Protein AF-A0A0N0SHW2-F1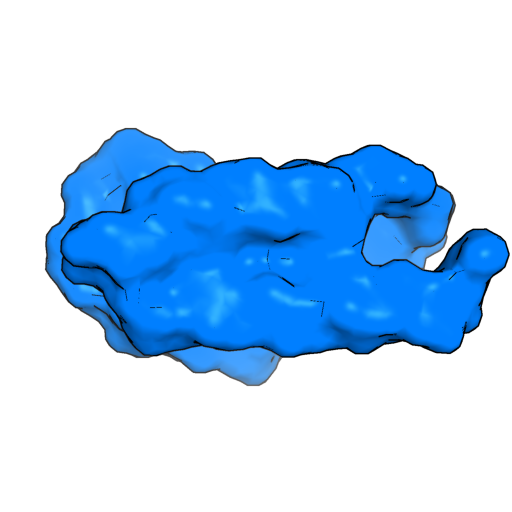 (afdb_monomer)

Radius of gyration: 11.6 Å; Cα contacts (8 Å, |Δi|>4): 47; chains: 1; bounding box: 32×23×26 Å

Sequence (75 aa):
MEALRAELRTTGVGLPAHERAHLEALLDRLEADEAAEDPGMSESLHLAAERFEVKHPSLAATLRNIGVNLANIGI

Solvent-accessible surface area (backbone atoms only — not comparable to full-atom values): 4193 Å² total; per-residue (Å²): 108,71,68,57,54,54,48,54,54,61,61,46,64,87,54,55,72,70,59,44,51,53,51,51,52,50,50,56,48,49,62,53,27,81,76,64,73,53,85,60,50,36,57,52,28,42,57,50,14,62,67,27,42,84,84,36,50,70,46,15,51,53,32,40,54,51,20,51,52,54,55,70,72,54,126

Secondary structure (DSSP, 8-state):
-HHHHHHHHHHTTT--HHHHHHHHHHHHHHHHHTTT--TTHHHHHHHHHHHHHTT-HHHHHHHHHHHHHHHHH--

Nearest PDB structures (foldseek):
  7pas-assembly1_S  TM=5.728E-01  e=7.635E+00  Mycoplasmoides pneumoniae M129

pLDDT: mean 84.2, std 9.18, range [44.94, 94.25]

Structure (mmCIF, N/CA/C/O backbone):
data_AF-A0A0N0SHW2-F1
#
_entry.id   AF-A0A0N0SHW2-F1
#
loop_
_atom_site.group_PDB
_atom_site.id
_atom_site.type_symbol
_atom_site.label_atom_id
_atom_site.label_alt_id
_atom_site.label_comp_id
_atom_site.label_asym_id
_atom_site.label_entity_id
_atom_site.label_seq_id
_atom_site.pdbx_PDB_ins_code
_atom_site.Cartn_x
_atom_site.Cartn_y
_atom_site.Cartn_z
_atom_site.occupancy
_atom_site.B_iso_or_equiv
_atom_site.auth_seq_id
_atom_site.auth_comp_id
_atom_site.auth_asym_id
_atom_site.auth_atom_id
_atom_site.pdbx_PDB_model_num
ATOM 1 N N . MET A 1 1 ? 7.009 -11.779 -3.124 1.00 74.12 1 MET A N 1
ATOM 2 C CA . MET A 1 1 ? 5.711 -11.071 -3.064 1.00 74.12 1 MET A CA 1
ATOM 3 C C . MET A 1 1 ? 4.678 -11.651 -2.111 1.00 74.12 1 MET A C 1
ATOM 5 O O . MET A 1 1 ? 4.107 -10.884 -1.344 1.00 74.12 1 MET A O 1
ATOM 9 N N . GLU A 1 2 ? 4.464 -12.967 -2.049 1.00 79.38 2 GLU A N 1
ATOM 10 C CA . GLU A 1 2 ? 3.403 -13.529 -1.190 1.00 79.38 2 GLU A CA 1
ATOM 11 C C . GLU A 1 2 ? 3.549 -13.215 0.317 1.00 79.38 2 GLU A C 1
ATOM 13 O O . GLU A 1 2 ? 2.565 -12.878 0.975 1.00 79.38 2 GLU A O 1
ATOM 18 N N . ALA A 1 3 ? 4.776 -13.220 0.854 1.00 83.25 3 ALA A N 1
ATOM 19 C CA . ALA A 1 3 ? 5.037 -12.836 2.247 1.00 83.25 3 ALA A CA 1
ATOM 20 C C . ALA A 1 3 ? 4.669 -11.367 2.543 1.00 83.25 3 ALA A C 1
ATOM 22 O O . ALA A 1 3 ? 4.090 -11.075 3.587 1.00 83.25 3 ALA A O 1
ATOM 23 N N . LEU A 1 4 ? 4.938 -10.458 1.599 1.00 82.25 4 LEU A N 1
ATOM 24 C CA . LEU A 1 4 ? 4.626 -9.033 1.722 1.00 82.25 4 LEU A CA 1
ATOM 25 C C . LEU A 1 4 ? 3.113 -8.786 1.678 1.00 82.25 4 LEU A C 1
ATOM 27 O O . LEU A 1 4 ? 2.581 -8.037 2.496 1.00 82.25 4 LEU A O 1
ATOM 31 N N . ARG A 1 5 ? 2.398 -9.475 0.775 1.00 83.75 5 ARG A N 1
ATOM 32 C CA . ARG A 1 5 ? 0.926 -9.463 0.752 1.00 83.75 5 ARG A CA 1
ATOM 33 C C . ARG A 1 5 ? 0.344 -9.971 2.069 1.00 83.75 5 ARG A C 1
ATOM 35 O O . ARG A 1 5 ? -0.600 -9.377 2.585 1.00 83.75 5 ARG A O 1
ATOM 42 N N . ALA A 1 6 ? 0.876 -11.068 2.608 1.00 85.69 6 ALA A N 1
ATOM 43 C CA . ALA A 1 6 ? 0.400 -11.634 3.867 1.00 85.69 6 ALA A CA 1
ATOM 44 C C . ALA A 1 6 ? 0.621 -10.676 5.048 1.00 85.69 6 ALA A C 1
ATOM 46 O O . ALA A 1 6 ? -0.284 -10.498 5.869 1.00 85.69 6 ALA A O 1
ATOM 47 N N . GLU A 1 7 ? 1.784 -10.021 5.099 1.00 84.44 7 GLU A N 1
ATOM 48 C CA . GLU A 1 7 ? 2.088 -8.990 6.091 1.00 84.44 7 GLU A CA 1
ATOM 49 C C . GLU A 1 7 ? 1.103 -7.823 5.974 1.00 84.44 7 GLU A C 1
ATOM 51 O O . GLU A 1 7 ? 0.342 -7.582 6.907 1.00 84.44 7 GLU A O 1
ATOM 56 N N . LEU A 1 8 ? 1.010 -7.177 4.807 1.00 83.56 8 LEU A N 1
ATOM 57 C CA . LEU A 1 8 ? 0.138 -6.016 4.587 1.00 83.56 8 LEU A CA 1
ATOM 58 C C . LEU A 1 8 ? -1.345 -6.320 4.834 1.00 83.56 8 LEU A C 1
ATOM 60 O O . LEU A 1 8 ? -2.068 -5.480 5.369 1.00 83.56 8 LEU A O 1
ATOM 64 N N . ARG A 1 9 ? -1.807 -7.533 4.511 1.00 83.19 9 ARG A N 1
ATOM 65 C CA . ARG A 1 9 ? -3.173 -7.983 4.815 1.00 83.19 9 ARG A CA 1
ATOM 66 C C . ARG A 1 9 ? -3.411 -8.139 6.316 1.00 83.19 9 ARG A C 1
ATOM 68 O O . ARG A 1 9 ? -4.503 -7.835 6.792 1.00 83.19 9 ARG A O 1
ATOM 75 N N . THR A 1 10 ? -2.402 -8.597 7.053 1.00 85.50 10 THR A N 1
ATOM 76 C CA . THR A 1 10 ? -2.459 -8.729 8.514 1.00 85.50 10 THR A CA 1
ATOM 77 C C . THR A 1 10 ? -2.452 -7.354 9.178 1.00 85.50 10 THR A C 1
ATOM 79 O O . THR A 1 10 ? -3.273 -7.095 10.055 1.00 85.50 10 THR A O 1
ATOM 82 N N . THR A 1 11 ? -1.594 -6.438 8.723 1.00 79.81 11 THR A N 1
ATOM 83 C CA . THR A 1 11 ? -1.524 -5.059 9.235 1.00 79.81 11 THR A CA 1
ATOM 84 C C . THR A 1 11 ? -2.751 -4.228 8.842 1.00 79.81 11 THR A C 1
ATOM 86 O O . THR A 1 11 ? -3.136 -3.316 9.568 1.00 79.81 11 THR A O 1
ATOM 89 N N . GLY A 1 12 ? -3.387 -4.558 7.713 1.00 75.44 12 GLY A N 1
ATOM 90 C CA . GLY A 1 12 ? -4.605 -3.936 7.188 1.00 75.44 12 GLY A CA 1
ATOM 91 C C . GLY A 1 12 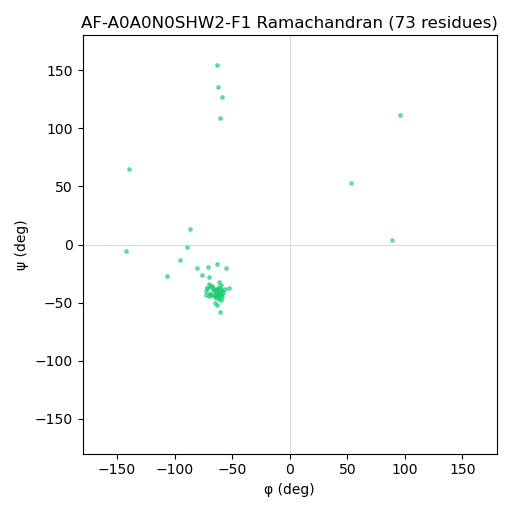? -5.920 -4.518 7.726 1.00 75.44 12 GLY A C 1
ATOM 92 O O . GLY A 1 12 ? -6.991 -4.251 7.170 1.00 75.44 12 GLY A O 1
ATOM 93 N N . VAL A 1 13 ? -5.882 -5.328 8.788 1.00 78.00 13 VAL A N 1
ATOM 94 C CA . VAL A 1 13 ? -7.104 -5.795 9.456 1.00 78.00 13 VAL A CA 1
ATOM 95 C C . VAL A 1 13 ? -7.911 -4.590 9.960 1.00 78.00 13 VAL A C 1
ATOM 97 O O . VAL A 1 13 ? -7.395 -3.716 10.651 1.00 78.00 13 VAL A O 1
ATOM 100 N N . GLY A 1 14 ? -9.193 -4.531 9.590 1.00 82.69 14 GLY A N 1
ATOM 101 C CA . GLY A 1 14 ? -10.086 -3.423 9.954 1.00 82.69 14 GLY A CA 1
ATOM 102 C C . GLY A 1 14 ? -10.103 -2.244 8.974 1.00 82.69 14 GLY A C 1
ATOM 103 O O . GLY A 1 14 ? -10.819 -1.277 9.230 1.00 82.69 14 GLY A O 1
ATOM 104 N N . LEU A 1 15 ? -9.387 -2.322 7.844 1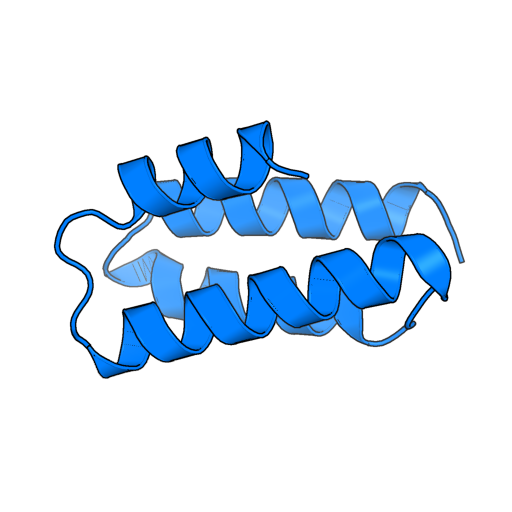.00 87.06 15 LEU A N 1
ATOM 105 C CA . LEU A 1 15 ? -9.509 -1.325 6.779 1.00 87.06 15 LEU A CA 1
ATOM 106 C C . LEU A 1 15 ? -10.934 -1.310 6.188 1.00 87.06 15 LEU A C 1
ATOM 108 O O . LEU A 1 15 ? -11.490 -2.371 5.875 1.00 87.06 15 LEU A O 1
ATOM 112 N N . PRO A 1 16 ? -11.531 -0.128 5.958 1.00 89.69 16 PRO A N 1
ATOM 113 C CA . PRO A 1 16 ? -12.772 -0.013 5.211 1.00 89.69 16 PRO A CA 1
ATOM 114 C C . PRO A 1 16 ? -12.577 -0.481 3.762 1.00 89.69 16 PRO A C 1
ATOM 116 O O . PRO A 1 16 ? -11.484 -0.408 3.201 1.00 89.69 16 PRO A O 1
ATOM 119 N N . ALA A 1 17 ? -13.661 -0.928 3.119 1.00 87.69 17 ALA A N 1
ATOM 120 C CA . ALA A 1 17 ? -13.605 -1.582 1.806 1.00 87.69 17 ALA A CA 1
ATOM 121 C C . ALA A 1 17 ? -12.848 -0.779 0.731 1.00 87.69 17 ALA A C 1
ATOM 123 O O . ALA A 1 17 ? -12.121 -1.364 -0.066 1.00 87.69 17 ALA A O 1
ATOM 124 N N . HIS A 1 18 ? -12.983 0.550 0.736 1.00 87.12 18 HIS A N 1
ATOM 125 C CA . HIS A 1 18 ? -12.306 1.430 -0.216 1.00 87.12 18 HIS A CA 1
ATOM 126 C C . HIS A 1 18 ? -10.793 1.545 0.041 1.00 87.12 18 HIS A C 1
ATOM 128 O O . HIS A 1 18 ? -10.016 1.569 -0.907 1.00 87.12 18 HIS A O 1
ATOM 134 N N . GLU A 1 19 ? -10.360 1.577 1.304 1.00 89.88 19 GLU A N 1
ATOM 135 C CA . GLU A 1 19 ? -8.938 1.593 1.666 1.00 89.88 19 GLU A CA 1
ATOM 136 C C . GLU A 1 19 ? -8.289 0.233 1.397 1.00 89.88 19 GLU A C 1
ATOM 138 O O . GLU A 1 19 ? -7.174 0.171 0.887 1.00 89.88 19 GLU A O 1
ATOM 143 N N . ARG A 1 20 ? -9.022 -0.859 1.645 1.00 89.81 20 ARG A N 1
ATOM 144 C CA . ARG A 1 20 ? -8.575 -2.205 1.280 1.00 89.81 20 ARG A CA 1
ATOM 145 C C . ARG A 1 20 ? -8.429 -2.366 -0.233 1.00 89.81 20 ARG A C 1
ATOM 147 O O . ARG A 1 20 ? -7.425 -2.899 -0.680 1.00 89.81 20 ARG A O 1
ATOM 154 N N . ALA A 1 21 ? -9.393 -1.885 -1.020 1.00 89.81 21 ALA A N 1
ATOM 155 C CA . ALA A 1 21 ? -9.302 -1.922 -2.480 1.00 89.81 21 ALA A CA 1
ATOM 156 C C . ALA A 1 21 ? -8.101 -1.115 -3.001 1.00 89.81 21 ALA A C 1
ATOM 158 O O . ALA A 1 21 ? -7.405 -1.565 -3.905 1.00 89.81 21 ALA A O 1
ATOM 159 N N . HIS A 1 22 ? -7.828 0.045 -2.398 1.00 89.44 22 HIS A N 1
ATOM 160 C CA . HIS A 1 22 ? -6.651 0.849 -2.723 1.00 89.44 22 HIS A CA 1
ATOM 161 C C . HIS A 1 22 ? -5.337 0.123 -2.391 1.00 89.44 22 HIS A C 1
ATOM 163 O O . HIS A 1 22 ? -4.417 0.123 -3.203 1.00 89.44 22 HIS A O 1
ATOM 169 N N . LEU A 1 23 ? -5.258 -0.528 -1.225 1.00 89.75 23 LEU A N 1
ATOM 170 C CA . LEU A 1 23 ? -4.091 -1.317 -0.829 1.00 89.75 23 LEU A CA 1
ATOM 171 C C . LEU A 1 23 ? -3.850 -2.509 -1.770 1.00 89.75 23 LEU A C 1
ATOM 173 O O . LEU A 1 23 ? -2.716 -2.731 -2.177 1.00 89.75 23 LEU A O 1
ATOM 177 N N . GLU A 1 24 ? -4.896 -3.247 -2.149 1.00 89.62 24 GLU A N 1
ATOM 178 C CA . GLU A 1 24 ? -4.774 -4.359 -3.106 1.00 89.62 24 GLU A CA 1
ATOM 179 C C . GLU A 1 24 ? -4.337 -3.864 -4.496 1.00 89.62 24 GLU A C 1
ATOM 181 O O . GLU A 1 24 ? -3.486 -4.485 -5.120 1.00 89.62 24 GLU A O 1
ATOM 186 N N . ALA A 1 25 ? -4.827 -2.707 -4.957 1.00 90.38 25 ALA A N 1
ATO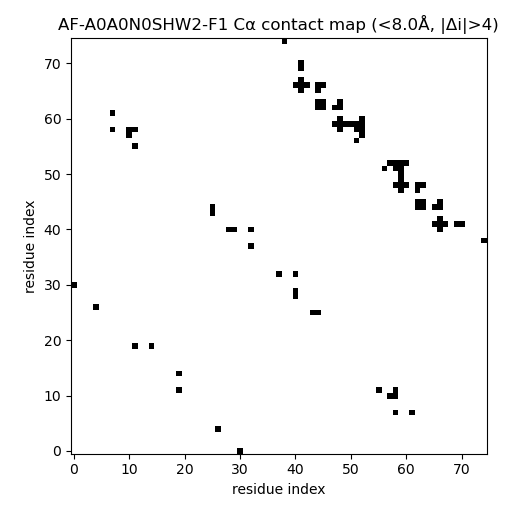M 187 C CA . ALA A 1 25 ? -4.381 -2.117 -6.222 1.00 90.38 25 ALA A CA 1
ATOM 188 C C . ALA A 1 25 ? -2.896 -1.706 -6.197 1.00 90.38 25 ALA A C 1
ATOM 190 O O . ALA A 1 25 ? -2.189 -1.887 -7.187 1.00 90.38 25 ALA A O 1
ATOM 191 N N . LEU A 1 26 ? -2.411 -1.175 -5.068 1.00 89.25 26 LEU A N 1
ATOM 192 C CA . LEU A 1 26 ? -0.986 -0.886 -4.877 1.00 89.25 26 LEU A CA 1
ATOM 193 C C . LEU A 1 26 ? -0.145 -2.162 -4.879 1.00 89.25 26 LEU A C 1
ATOM 195 O O . LEU A 1 26 ? 0.938 -2.164 -5.448 1.00 89.25 26 LEU A O 1
ATOM 199 N N . LEU A 1 27 ? -0.635 -3.241 -4.270 1.00 87.94 27 LEU A N 1
ATOM 200 C CA . LEU A 1 27 ? 0.046 -4.535 -4.258 1.00 87.94 27 LEU A CA 1
ATOM 201 C C . LEU A 1 27 ? 0.172 -5.128 -5.663 1.00 87.94 27 LEU A C 1
ATOM 203 O O . LEU A 1 27 ? 1.263 -5.536 -6.046 1.00 87.94 27 LEU A O 1
ATOM 207 N N . ASP A 1 28 ? -0.909 -5.114 -6.442 1.00 88.38 28 ASP A N 1
ATOM 208 C CA . ASP A 1 28 ? -0.890 -5.558 -7.840 1.00 88.38 28 ASP A CA 1
ATOM 209 C C . ASP A 1 28 ? 0.079 -4.721 -8.689 1.00 88.38 28 ASP A C 1
ATOM 211 O O . ASP A 1 28 ? 0.845 -5.267 -9.484 1.00 88.38 28 ASP A O 1
ATOM 215 N N . ARG A 1 29 ? 0.108 -3.395 -8.486 1.00 86.62 29 ARG A N 1
ATOM 216 C CA . ARG A 1 29 ? 1.069 -2.527 -9.180 1.00 86.62 29 ARG A CA 1
ATOM 217 C C . ARG A 1 29 ? 2.506 -2.808 -8.752 1.00 86.62 29 ARG A C 1
ATOM 219 O O . ARG A 1 29 ? 3.371 -2.828 -9.612 1.00 86.62 29 ARG A O 1
ATOM 226 N N . LEU A 1 30 ? 2.756 -3.065 -7.468 1.00 84.56 30 LEU A N 1
ATOM 227 C CA . LEU A 1 30 ? 4.087 -3.406 -6.961 1.00 84.56 30 LEU A CA 1
ATOM 228 C C . LEU A 1 30 ? 4.617 -4.715 -7.565 1.00 84.56 30 LEU A C 1
ATOM 230 O O . LEU A 1 30 ? 5.796 -4.822 -7.871 1.00 84.56 30 LEU A O 1
ATOM 234 N N . GLU A 1 31 ? 3.748 -5.709 -7.751 1.00 82.69 31 GLU A N 1
ATOM 235 C CA . GLU A 1 31 ? 4.118 -6.967 -8.413 1.00 82.69 31 GLU A CA 1
ATOM 236 C C . GLU A 1 31 ? 4.427 -6.777 -9.898 1.00 82.69 31 GLU A C 1
ATOM 238 O O . GLU A 1 31 ? 5.323 -7.430 -10.430 1.00 82.69 31 GLU A O 1
ATOM 243 N N . ALA A 1 32 ? 3.707 -5.877 -10.571 1.00 82.00 32 ALA A N 1
ATOM 244 C CA . ALA A 1 32 ? 4.026 -5.499 -11.943 1.00 82.00 32 ALA A CA 1
ATOM 245 C C . ALA A 1 32 ? 5.324 -4.672 -12.028 1.00 82.00 32 ALA A C 1
ATOM 247 O O . ALA A 1 32 ? 6.069 -4.800 -12.997 1.00 82.00 32 ALA A O 1
ATOM 248 N N . ASP A 1 33 ? 5.592 -3.851 -11.011 1.00 74.88 33 ASP A N 1
ATOM 249 C CA . ASP A 1 33 ? 6.756 -2.973 -10.891 1.00 74.88 33 ASP A CA 1
ATOM 250 C C . ASP A 1 33 ? 8.068 -3.738 -10.680 1.00 74.88 33 ASP A C 1
ATOM 252 O O . ASP A 1 33 ? 9.045 -3.467 -11.373 1.00 74.88 33 ASP A O 1
ATOM 256 N N . GLU A 1 34 ? 8.086 -4.771 -9.827 1.00 68.62 34 GLU A N 1
ATOM 257 C CA . GLU A 1 34 ? 9.258 -5.656 -9.680 1.00 68.62 34 GLU A CA 1
ATOM 258 C C . GLU A 1 34 ? 9.703 -6.288 -11.013 1.00 68.62 34 GLU A C 1
ATOM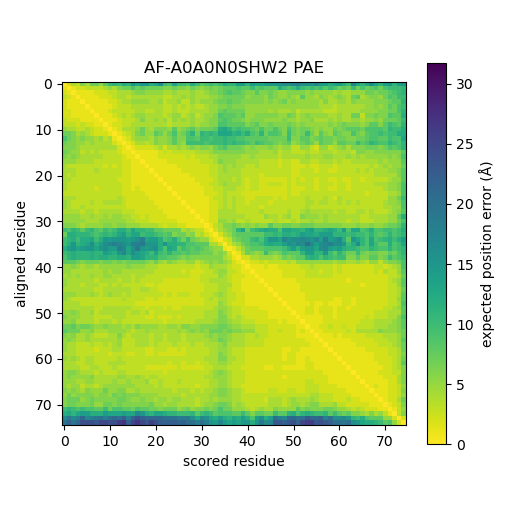 260 O O . GLU A 1 34 ? 10.846 -6.728 -11.144 1.00 68.62 34 GLU A O 1
ATOM 265 N N . ALA A 1 35 ? 8.815 -6.337 -12.009 1.00 60.69 35 ALA A N 1
ATOM 266 C CA . ALA A 1 35 ? 9.116 -6.821 -13.349 1.00 60.69 35 ALA A CA 1
ATOM 267 C C . ALA A 1 35 ? 9.479 -5.711 -14.360 1.00 60.69 35 ALA A C 1
ATOM 269 O O . ALA A 1 35 ? 9.945 -6.049 -15.451 1.00 60.69 35 ALA A O 1
ATOM 270 N N . ALA A 1 36 ? 9.240 -4.429 -14.053 1.00 60.91 36 ALA A N 1
ATOM 271 C CA . ALA A 1 36 ? 9.229 -3.346 -15.045 1.00 60.91 36 ALA A CA 1
ATOM 272 C C . ALA A 1 36 ? 9.829 -1.987 -14.611 1.00 60.91 36 ALA A C 1
ATOM 274 O O . ALA A 1 36 ? 9.931 -1.115 -15.473 1.00 60.91 36 ALA A O 1
ATOM 275 N N . GLU A 1 37 ? 10.226 -1.799 -13.346 1.00 66.19 37 GLU A N 1
ATOM 276 C CA . GLU A 1 37 ? 10.877 -0.575 -12.828 1.00 66.19 37 GLU A CA 1
ATOM 277 C C . GLU A 1 37 ? 10.087 0.728 -13.130 1.00 66.19 37 GLU A C 1
ATOM 279 O O . GLU A 1 37 ? 10.604 1.688 -13.701 1.00 66.19 37 GLU A O 1
ATOM 284 N N . ASP A 1 38 ? 8.803 0.765 -12.761 1.00 71.75 38 ASP A N 1
ATOM 285 C CA . ASP A 1 38 ? 7.897 1.919 -12.784 1.00 71.75 38 ASP A CA 1
ATOM 286 C C . ASP A 1 38 ? 8.419 3.066 -11.883 1.00 71.75 38 ASP A C 1
ATOM 288 O O . ASP A 1 38 ? 8.305 3.029 -10.649 1.00 71.75 38 ASP A O 1
ATOM 292 N N . PRO A 1 39 ? 8.901 4.173 -12.481 1.00 70.75 39 PRO A N 1
ATOM 293 C CA . PRO A 1 39 ? 9.459 5.306 -11.741 1.00 70.75 39 PRO A CA 1
ATOM 294 C C . PRO A 1 39 ? 8.435 6.005 -10.830 1.00 70.75 39 PRO A C 1
ATOM 296 O O . PRO A 1 39 ? 8.814 6.764 -9.938 1.00 70.75 39 PRO A O 1
ATOM 299 N N . GLY A 1 40 ? 7.133 5.781 -11.035 1.00 83.38 40 GLY A N 1
ATOM 300 C CA . GLY A 1 40 ? 6.063 6.347 -10.215 1.00 83.38 40 GLY A CA 1
ATOM 301 C C . GLY A 1 40 ? 5.664 5.491 -9.011 1.00 83.38 40 GLY A C 1
ATOM 302 O O . GLY A 1 40 ? 4.771 5.895 -8.255 1.00 83.38 40 GLY A O 1
ATOM 303 N N . MET A 1 41 ? 6.263 4.311 -8.824 1.00 86.69 41 MET A N 1
ATOM 304 C CA . MET A 1 41 ? 5.830 3.379 -7.784 1.00 86.69 41 MET A CA 1
ATOM 305 C C . MET A 1 41 ? 6.218 3.839 -6.374 1.00 86.69 41 MET A C 1
ATOM 307 O O . MET A 1 41 ? 5.378 3.825 -5.470 1.00 86.69 41 MET A O 1
ATOM 311 N N . SER A 1 42 ? 7.450 4.324 -6.192 1.00 87.31 42 SER A N 1
ATOM 312 C CA . SER A 1 42 ? 7.917 4.850 -4.900 1.00 87.31 42 SER A CA 1
ATOM 313 C C . SER A 1 42 ? 7.059 6.031 -4.417 1.00 87.31 42 SER A C 1
ATOM 315 O O . SER A 1 42 ? 6.605 6.041 -3.271 1.00 87.31 42 SER A O 1
ATOM 317 N N . GLU A 1 43 ? 6.722 6.958 -5.318 1.00 88.25 43 GLU A N 1
ATOM 318 C CA . GLU A 1 43 ? 5.824 8.087 -5.034 1.00 88.25 43 GLU A CA 1
ATOM 319 C C . GLU A 1 43 ? 4.411 7.612 -4.658 1.00 88.25 43 GLU A C 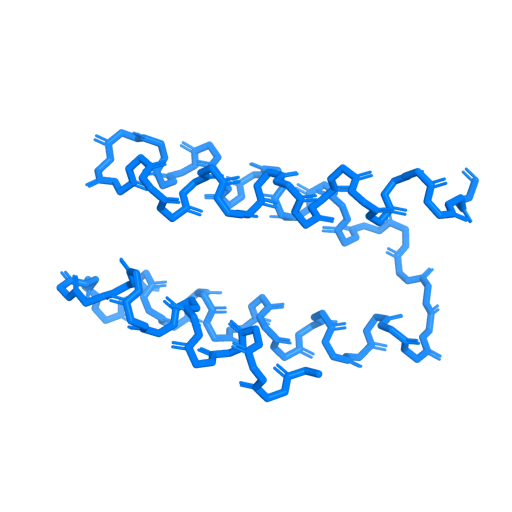1
ATOM 321 O O . GLU A 1 43 ? 3.816 8.072 -3.684 1.00 88.25 43 GLU A O 1
ATOM 326 N N . SER A 1 44 ? 3.879 6.624 -5.384 1.00 90.44 44 SER A N 1
ATOM 327 C CA . SER A 1 44 ? 2.547 6.067 -5.108 1.00 90.44 44 SER A CA 1
ATOM 328 C C . SER A 1 44 ? 2.473 5.414 -3.720 1.00 90.44 44 SER A C 1
ATOM 330 O O . SER A 1 44 ? 1.466 5.554 -3.020 1.00 90.44 44 SER A O 1
ATOM 332 N N . LEU A 1 45 ? 3.542 4.732 -3.294 1.00 91.00 45 LEU A N 1
ATOM 333 C CA . LEU A 1 45 ? 3.662 4.172 -1.945 1.00 91.00 45 LEU A CA 1
ATOM 334 C C . LEU A 1 45 ? 3.800 5.261 -0.877 1.00 91.00 45 LEU A C 1
ATOM 336 O O . LEU A 1 45 ? 3.243 5.104 0.211 1.00 91.00 45 LEU A O 1
ATOM 340 N N . HIS A 1 46 ? 4.485 6.366 -1.185 1.00 90.75 46 HIS A N 1
ATOM 341 C CA . HIS A 1 46 ? 4.604 7.510 -0.282 1.00 90.75 46 HIS A CA 1
ATOM 342 C C . HIS A 1 46 ? 3.237 8.148 -0.005 1.00 90.75 46 HIS A C 1
ATOM 344 O O . HIS A 1 46 ? 2.821 8.227 1.152 1.00 90.75 46 HIS A O 1
ATOM 350 N N . LEU A 1 47 ? 2.485 8.472 -1.062 1.00 93.12 47 LEU A N 1
ATOM 351 C CA . LEU A 1 47 ? 1.134 9.037 -0.963 1.00 93.12 47 LEU A CA 1
ATOM 352 C C . LEU A 1 47 ? 0.174 8.106 -0.208 1.00 93.12 47 LEU A C 1
ATOM 354 O O . LEU A 1 47 ? -0.655 8.539 0.599 1.00 93.12 47 LEU A O 1
ATOM 358 N N . ALA A 1 48 ? 0.282 6.797 -0.452 1.00 92.44 48 ALA A N 1
ATOM 359 C CA . ALA A 1 48 ? -0.498 5.804 0.270 1.00 92.44 48 ALA A CA 1
ATOM 360 C C . ALA A 1 48 ? -0.149 5.786 1.762 1.00 92.44 48 ALA A C 1
ATOM 362 O O . ALA A 1 48 ? -1.049 5.748 2.603 1.00 92.44 48 ALA A O 1
ATOM 363 N N . ALA A 1 49 ? 1.139 5.851 2.099 1.00 92.81 49 ALA A N 1
ATOM 364 C CA . ALA A 1 49 ? 1.580 5.905 3.481 1.00 92.81 49 ALA A CA 1
ATOM 365 C C . ALA A 1 49 ? 1.080 7.164 4.200 1.00 92.81 49 ALA A C 1
ATOM 367 O O . ALA A 1 49 ? 0.562 7.042 5.305 1.00 92.81 49 ALA A O 1
ATOM 368 N N . GLU A 1 50 ? 1.154 8.344 3.577 1.00 94.25 50 GLU A N 1
ATOM 369 C CA . GLU A 1 50 ? 0.606 9.591 4.140 1.00 94.25 50 GLU A CA 1
ATOM 370 C C . GLU A 1 50 ? -0.898 9.475 4.424 1.00 94.25 50 GLU A C 1
ATOM 372 O O . GLU A 1 50 ? -1.377 9.867 5.491 1.00 94.25 50 GLU A O 1
ATOM 377 N N . ARG A 1 51 ? -1.656 8.856 3.510 1.00 90.31 51 ARG A N 1
ATOM 378 C CA . ARG A 1 51 ? -3.091 8.605 3.707 1.00 90.31 51 ARG A CA 1
ATOM 379 C C . ARG A 1 51 ? -3.359 7.693 4.905 1.00 90.31 51 ARG A C 1
ATOM 381 O O . ARG A 1 51 ? -4.326 7.907 5.641 1.00 90.31 51 ARG A O 1
ATOM 388 N N . PHE A 1 52 ? -2.542 6.657 5.075 1.00 92.50 52 PHE A N 1
ATOM 389 C CA . PHE A 1 52 ? -2.697 5.691 6.156 1.00 92.50 52 PHE A CA 1
ATOM 390 C C . PHE A 1 52 ? -2.128 6.176 7.489 1.00 92.50 52 PHE A C 1
ATOM 392 O O . PHE A 1 52 ? -2.567 5.685 8.520 1.00 92.50 52 PHE A O 1
ATOM 399 N N . GLU A 1 53 ? -1.233 7.162 7.513 1.00 93.00 53 GLU A N 1
ATOM 400 C CA . GLU A 1 53 ? -0.504 7.591 8.714 1.00 93.00 53 GLU A CA 1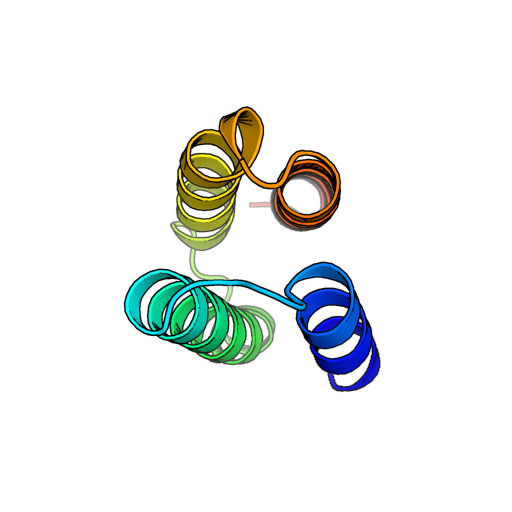
ATOM 401 C C . GLU A 1 53 ? -1.423 7.982 9.879 1.00 93.00 53 GLU A C 1
ATOM 403 O O . GLU A 1 53 ? -1.160 7.631 11.028 1.00 93.00 53 GLU A O 1
ATOM 408 N N . VAL A 1 54 ? -2.551 8.634 9.580 1.00 89.81 54 VAL A N 1
ATOM 409 C CA . VAL A 1 54 ? -3.495 9.119 10.600 1.00 89.81 54 VAL A CA 1
ATOM 410 C C . VAL A 1 54 ? -4.294 7.984 11.250 1.00 89.81 54 VAL A C 1
ATOM 412 O O . VAL A 1 54 ? -4.558 8.023 12.450 1.00 89.81 54 VAL A O 1
ATOM 415 N N . LYS A 1 55 ? -4.723 6.987 10.469 1.00 89.25 55 LYS A N 1
ATOM 416 C CA . LYS A 1 55 ? -5.651 5.934 10.934 1.00 89.25 55 LYS A CA 1
ATOM 417 C C . LYS A 1 55 ? -4.985 4.575 11.151 1.00 89.25 55 LYS A C 1
ATOM 419 O O . LYS A 1 55 ? -5.456 3.778 11.955 1.00 89.25 55 LYS A O 1
ATOM 424 N N . HIS A 1 56 ? -3.906 4.312 10.426 1.00 90.94 56 HIS A N 1
ATOM 425 C CA . HIS A 1 56 ? -3.212 3.032 10.316 1.00 90.94 56 HIS A CA 1
ATOM 426 C C . HIS A 1 56 ? -1.684 3.257 10.311 1.00 90.94 56 HIS A C 1
ATOM 428 O O . HIS A 1 56 ? -1.014 2.964 9.317 1.00 90.94 56 HIS A O 1
ATOM 434 N N . PRO A 1 57 ? -1.102 3.769 11.414 1.00 90.31 57 PRO A N 1
ATOM 435 C CA . PRO A 1 57 ? 0.309 4.162 11.466 1.00 90.31 57 PRO A CA 1
ATOM 436 C C . PRO A 1 57 ? 1.279 2.996 11.222 1.00 90.31 57 PRO A C 1
ATOM 438 O O . PRO A 1 57 ? 2.334 3.186 10.622 1.00 90.31 57 PRO A O 1
ATOM 441 N N . SER A 1 58 ? 0.921 1.774 11.632 1.00 89.69 58 SER A N 1
ATOM 442 C CA . SER A 1 58 ? 1.712 0.567 11.356 1.00 89.69 58 SER A CA 1
ATOM 443 C C . SER A 1 58 ? 1.756 0.234 9.862 1.00 89.69 58 SER A C 1
ATOM 445 O O . SER A 1 58 ? 2.826 -0.039 9.329 1.00 89.69 58 SER A O 1
ATOM 447 N N . LEU A 1 59 ?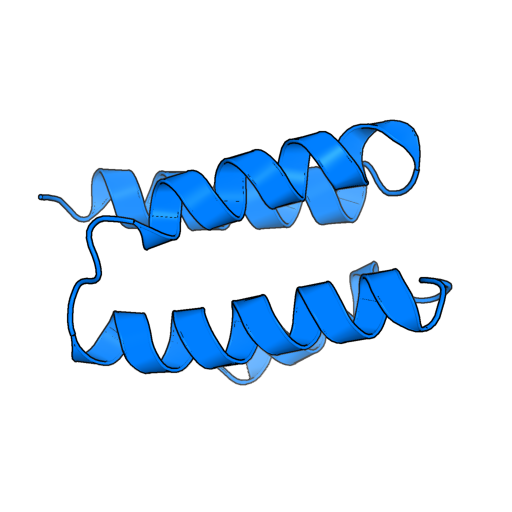 0.615 0.316 9.171 1.00 90.31 59 LEU A N 1
ATOM 448 C CA . LEU A 1 59 ? 0.533 0.109 7.724 1.00 90.31 59 LEU A CA 1
ATOM 449 C C . LEU A 1 59 ? 1.311 1.190 6.961 1.00 90.31 59 LEU A C 1
ATOM 451 O O . LEU A 1 59 ? 2.047 0.876 6.028 1.00 90.31 59 LEU A O 1
ATOM 455 N 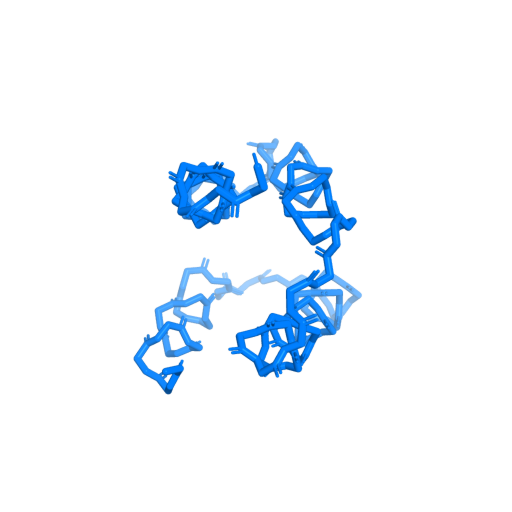N . ALA A 1 60 ? 1.192 2.450 7.386 1.00 93.31 60 ALA A N 1
ATOM 456 C CA . ALA A 1 60 ? 1.949 3.559 6.812 1.00 93.31 60 ALA A CA 1
ATOM 457 C C . ALA A 1 60 ? 3.467 3.355 6.942 1.00 93.31 60 ALA A C 1
ATOM 459 O O . ALA A 1 60 ? 4.202 3.578 5.981 1.00 93.31 60 ALA A O 1
ATOM 460 N N . ALA A 1 61 ? 3.937 2.879 8.099 1.00 91.62 61 ALA A N 1
ATOM 461 C CA . ALA A 1 61 ? 5.347 2.563 8.310 1.00 91.62 61 ALA A CA 1
ATOM 462 C C . ALA A 1 61 ? 5.838 1.452 7.365 1.00 91.62 61 ALA A C 1
ATOM 464 O O . ALA A 1 61 ? 6.895 1.599 6.751 1.00 91.62 61 ALA A O 1
ATOM 465 N N . THR A 1 62 ? 5.058 0.378 7.189 1.00 91.44 62 THR A N 1
ATOM 466 C CA . THR A 1 62 ? 5.388 -0.689 6.231 1.00 91.44 62 THR A CA 1
ATOM 467 C C . THR A 1 62 ? 5.487 -0.145 4.802 1.00 91.44 62 THR A C 1
ATOM 469 O O . THR A 1 62 ? 6.486 -0.386 4.129 1.00 91.44 62 THR A O 1
ATOM 472 N N . LEU A 1 63 ? 4.506 0.645 4.349 1.00 91.75 63 LEU A N 1
ATOM 473 C CA . LEU A 1 63 ? 4.506 1.233 3.001 1.00 91.75 63 LEU A CA 1
ATOM 474 C C . LEU A 1 63 ? 5.703 2.169 2.761 1.00 91.75 63 LEU A C 1
ATOM 476 O O . LEU A 1 63 ? 6.317 2.099 1.697 1.00 91.75 63 LEU A O 1
ATOM 480 N N . ARG A 1 64 ? 6.089 2.986 3.755 1.00 91.69 64 ARG A N 1
ATOM 481 C CA . ARG A 1 64 ? 7.295 3.834 3.676 1.00 91.69 64 ARG A CA 1
ATOM 482 C C . ARG A 1 64 ? 8.564 3.010 3.514 1.00 91.69 64 ARG A C 1
ATOM 484 O O . ARG A 1 64 ? 9.380 3.339 2.661 1.00 91.69 64 ARG A O 1
ATOM 491 N N . ASN A 1 65 ? 8.721 1.939 4.291 1.00 89.44 65 ASN A N 1
ATOM 492 C CA . ASN A 1 65 ? 9.896 1.072 4.188 1.00 89.44 65 ASN A CA 1
ATOM 493 C C . ASN A 1 65 ? 10.016 0.444 2.792 1.00 89.44 65 ASN A C 1
ATOM 495 O O . ASN A 1 65 ? 11.112 0.396 2.238 1.00 89.44 65 ASN A O 1
ATOM 499 N N . ILE A 1 66 ? 8.895 0.017 2.202 1.00 87.69 66 ILE A N 1
ATOM 500 C CA . ILE A 1 66 ? 8.868 -0.521 0.835 1.00 87.69 66 ILE A CA 1
ATOM 501 C C . ILE A 1 66 ? 9.257 0.569 -0.175 1.00 87.69 66 ILE A C 1
ATOM 503 O O . ILE A 1 66 ? 10.155 0.351 -0.984 1.00 87.69 66 ILE A O 1
ATOM 507 N N . GLY A 1 67 ? 8.636 1.752 -0.102 1.00 87.38 67 GLY A N 1
ATOM 508 C CA . GLY A 1 67 ? 8.923 2.867 -1.012 1.00 87.38 67 GLY A CA 1
ATOM 509 C C . GLY A 1 67 ? 10.377 3.348 -0.953 1.00 87.38 67 GLY A C 1
ATOM 510 O O . GLY A 1 67 ? 10.964 3.641 -1.995 1.00 87.38 67 GLY A O 1
ATOM 511 N N . VAL A 1 68 ? 10.977 3.370 0.244 1.00 85.50 68 VAL A N 1
ATOM 512 C CA . VAL A 1 68 ? 12.400 3.688 0.458 1.00 85.50 68 VAL A CA 1
ATOM 513 C C . VAL A 1 68 ? 13.306 2.603 -0.120 1.00 85.50 68 VAL A C 1
ATOM 515 O O . VAL A 1 68 ? 14.288 2.932 -0.776 1.00 85.50 68 VAL A O 1
ATOM 518 N N . ASN A 1 69 ? 12.990 1.320 0.083 1.00 84.94 69 ASN A N 1
ATOM 519 C CA . ASN A 1 69 ? 13.765 0.234 -0.519 1.00 84.94 69 ASN A CA 1
ATOM 520 C C . ASN A 1 69 ? 13.747 0.306 -2.049 1.00 84.94 69 ASN A C 1
ATOM 522 O O . ASN A 1 69 ? 14.805 0.186 -2.654 1.00 84.94 69 ASN A O 1
ATOM 526 N N . LEU A 1 70 ? 12.589 0.566 -2.661 1.00 82.06 70 LEU A N 1
ATOM 527 C CA . LEU A 1 70 ? 12.480 0.757 -4.112 1.00 82.06 70 LEU A CA 1
ATOM 528 C C . LEU A 1 70 ? 13.308 1.950 -4.595 1.00 82.06 70 LEU A C 1
ATOM 530 O O . LEU A 1 70 ? 14.089 1.811 -5.528 1.00 82.06 70 LEU A O 1
ATOM 534 N N . ALA A 1 71 ? 13.202 3.099 -3.920 1.00 79.25 71 ALA A N 1
ATOM 535 C CA . ALA A 1 71 ? 13.990 4.283 -4.265 1.00 79.25 71 ALA A CA 1
ATOM 536 C C . ALA A 1 71 ? 15.505 4.039 -4.141 1.00 79.25 71 ALA A C 1
ATOM 538 O O . ALA A 1 71 ? 16.280 4.543 -4.947 1.00 79.25 71 ALA A O 1
ATOM 539 N N . ASN A 1 72 ? 15.931 3.250 -3.150 1.00 77.50 72 ASN A N 1
ATOM 540 C CA . ASN A 1 72 ? 17.340 2.920 -2.928 1.00 77.50 72 ASN A CA 1
ATOM 541 C C . ASN A 1 72 ? 17.896 1.880 -3.914 1.00 77.50 72 ASN A C 1
ATOM 543 O O . ASN A 1 72 ? 19.108 1.852 -4.118 1.00 77.50 72 ASN A O 1
ATOM 547 N N . ILE A 1 73 ? 17.054 1.008 -4.484 1.00 75.12 73 ILE A N 1
ATOM 548 C CA . ILE A 1 73 ? 17.477 0.022 -5.498 1.00 75.12 73 ILE A CA 1
ATOM 549 C C . ILE A 1 73 ? 17.817 0.709 -6.827 1.00 75.12 73 ILE A C 1
ATOM 551 O O . ILE A 1 73 ? 18.632 0.187 -7.584 1.00 75.12 73 ILE A O 1
ATOM 555 N N . GLY A 1 74 ? 17.338 1.937 -7.016 1.00 58.00 74 GLY A N 1
ATOM 556 C CA . GLY A 1 74 ? 17.902 2.859 -7.982 1.00 58.00 74 GLY A CA 1
ATOM 557 C C . GLY A 1 74 ? 17.165 2.834 -9.306 1.00 58.00 74 GLY A C 1
ATOM 558 O O . GLY A 1 74 ? 17.303 1.924 -10.116 1.00 58.00 74 GLY A O 1
ATOM 559 N N . ILE A 1 75 ? 16.502 3.953 -9.550 1.00 44.94 75 ILE A N 1
ATOM 560 C CA . ILE A 1 75 ? 16.953 4.770 -10.671 1.00 44.94 75 ILE A CA 1
ATOM 561 C C . ILE A 1 75 ? 18.004 5.734 -10.116 1.00 44.94 75 ILE A C 1
ATOM 563 O O . ILE A 1 75 ? 17.752 6.281 -9.017 1.00 44.94 75 ILE A O 1
#

Foldseek 3Di:
DVVLVVVLVVLCPPPDPVLVVLVVVLVVVVVVCVVPVPVCNLVSLQVNLVVCCVPRVVSSVSSNVVSVVSVVVHD

Mean predicted aligned error: 4.84 Å